Protein AF-A0A5K1G2B1-F1 (afdb_monomer_lite)

Structure (mmCIF, N/CA/C/O backbone):
data_AF-A0A5K1G2B1-F1
#
_entry.id   AF-A0A5K1G2B1-F1
#
loop_
_atom_site.group_PDB
_atom_site.id
_atom_site.type_symbol
_atom_site.label_atom_id
_atom_site.label_alt_id
_atom_site.label_comp_id
_atom_site.label_asym_id
_atom_site.label_entity_id
_atom_site.label_seq_id
_atom_site.pdbx_PDB_ins_code
_atom_site.Cartn_x
_atom_site.Cartn_y
_atom_site.Cartn_z
_atom_site.occupancy
_atom_site.B_iso_or_equiv
_ato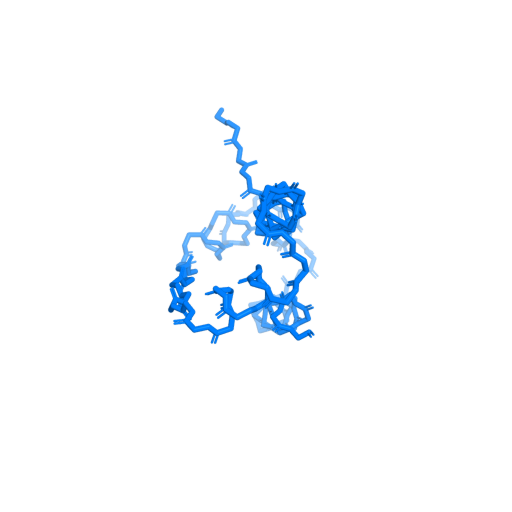m_site.auth_seq_id
_atom_site.auth_comp_id
_atom_site.auth_asym_id
_atom_site.auth_atom_id
_atom_site.pdbx_PDB_model_num
ATOM 1 N N . VAL A 1 1 ? -7.615 10.718 -17.160 1.00 56.31 1 VAL A N 1
ATOM 2 C CA . VAL A 1 1 ? -8.031 9.748 -16.121 1.00 56.31 1 VAL A CA 1
ATOM 3 C C . VAL A 1 1 ? -7.089 9.930 -14.951 1.00 56.31 1 VAL A C 1
ATOM 5 O O . VAL A 1 1 ? -5.891 9.998 -15.186 1.00 56.31 1 VAL A O 1
ATOM 8 N N . GLN A 1 2 ? -7.606 10.125 -13.741 1.00 70.81 2 GLN A N 1
ATOM 9 C CA . GLN A 1 2 ? -6.775 10.284 -12.549 1.00 70.81 2 GLN A CA 1
ATOM 10 C C . GLN A 1 2 ? -6.365 8.885 -12.068 1.00 70.81 2 GLN A C 1
ATOM 12 O O . GLN A 1 2 ? -7.233 8.042 -11.858 1.00 70.81 2 GLN A O 1
ATOM 17 N N . CYS A 1 3 ? -5.063 8.624 -11.978 1.00 77.75 3 CYS A N 1
ATOM 18 C CA . CYS A 1 3 ? -4.516 7.384 -11.430 1.00 77.75 3 CYS A CA 1
ATOM 19 C C . CYS A 1 3 ? -4.154 7.624 -9.961 1.00 77.75 3 CYS A C 1
ATOM 21 O O . CYS A 1 3 ? -3.561 8.658 -9.653 1.00 77.75 3 CYS A O 1
ATOM 23 N N . LEU A 1 4 ? -4.528 6.700 -9.075 1.00 87.19 4 LEU A N 1
ATOM 24 C CA . LEU A 1 4 ? -4.078 6.695 -7.685 1.00 87.19 4 LEU A CA 1
ATOM 25 C C . LEU A 1 4 ? -2.944 5.687 -7.556 1.00 87.19 4 LEU A C 1
ATOM 27 O O . LEU A 1 4 ? -3.173 4.483 -7.699 1.00 87.19 4 LEU A O 1
ATOM 31 N N . SER A 1 5 ? -1.735 6.172 -7.280 1.00 88.50 5 SER A N 1
ATOM 32 C CA . SER A 1 5 ? -0.605 5.287 -7.006 1.00 88.50 5 SER A CA 1
ATOM 33 C C . SER A 1 5 ? -0.878 4.447 -5.759 1.00 88.50 5 SER A C 1
ATOM 35 O O . SER A 1 5 ? -1.682 4.822 -4.901 1.00 88.50 5 SER A O 1
ATOM 37 N N . PHE A 1 6 ? -0.196 3.311 -5.624 1.00 91.00 6 PHE A N 1
ATOM 38 C CA . PHE A 1 6 ? -0.379 2.470 -4.442 1.00 91.00 6 PHE A CA 1
ATOM 39 C C . PHE A 1 6 ? 0.030 3.193 -3.143 1.00 91.00 6 PHE A C 1
ATOM 41 O O . PHE A 1 6 ? -0.663 3.077 -2.139 1.00 91.00 6 PHE A O 1
ATOM 48 N N . HIS A 1 7 ? 1.052 4.059 -3.193 1.00 91.62 7 HIS A N 1
ATOM 49 C CA . HIS A 1 7 ? 1.399 4.957 -2.081 1.00 91.62 7 HIS A CA 1
ATOM 50 C C . HIS A 1 7 ? 0.217 5.846 -1.660 1.00 91.62 7 HIS A C 1
ATOM 52 O O . HIS A 1 7 ? -0.133 5.893 -0.488 1.00 91.62 7 HIS A O 1
ATOM 58 N N . GLN A 1 8 ? -0.469 6.478 -2.617 1.00 93.94 8 GLN A N 1
ATOM 59 C CA . GLN A 1 8 ? -1.638 7.309 -2.306 1.00 93.94 8 GLN A CA 1
ATOM 60 C C . GLN A 1 8 ? -2.785 6.492 -1.699 1.00 93.94 8 GLN A C 1
ATOM 62 O O . GLN A 1 8 ? -3.514 6.988 -0.843 1.00 93.94 8 GLN A O 1
ATOM 67 N N . GLN A 1 9 ? -2.958 5.239 -2.130 1.00 94.38 9 GLN A N 1
ATOM 68 C CA . GLN A 1 9 ? -3.960 4.345 -1.548 1.00 94.38 9 GLN A CA 1
ATOM 69 C C . GLN A 1 9 ? -3.640 4.016 -0.079 1.00 94.38 9 GLN A C 1
ATOM 71 O O . GLN A 1 9 ? -4.559 3.995 0.741 1.00 94.38 9 GLN A O 1
ATOM 76 N N . ILE A 1 10 ? -2.361 3.832 0.266 1.00 95.06 10 ILE A N 1
ATOM 77 C CA . ILE A 1 10 ? -1.897 3.633 1.650 1.00 95.06 10 ILE A CA 1
ATOM 78 C C . ILE A 1 10 ? -2.138 4.894 2.488 1.00 95.06 10 ILE A C 1
ATOM 80 O O . ILE A 1 10 ? -2.764 4.802 3.546 1.00 95.06 10 ILE A O 1
ATOM 84 N N . ASP A 1 11 ? -1.757 6.073 1.989 1.00 96.19 11 ASP A N 1
ATOM 85 C CA . ASP A 1 11 ? -1.978 7.352 2.682 1.00 96.19 11 ASP A CA 1
ATOM 86 C C . ASP A 1 11 ? -3.472 7.582 2.980 1.00 96.19 11 ASP A C 1
ATOM 88 O O . ASP A 1 11 ? -3.875 8.009 4.067 1.00 96.19 11 ASP A O 1
ATOM 92 N N . TYR A 1 12 ? -4.339 7.265 2.014 1.00 96.62 12 TYR A N 1
ATOM 93 C CA . TYR A 1 12 ? -5.788 7.385 2.182 1.00 96.62 12 TYR A CA 1
ATOM 94 C C . TYR A 1 12 ? -6.354 6.356 3.160 1.00 96.62 12 TYR A C 1
ATOM 96 O O . TYR A 1 12 ? -7.298 6.661 3.904 1.00 96.62 12 TYR A O 1
ATOM 104 N N . PHE A 1 13 ? -5.782 5.153 3.198 1.00 95.75 13 PHE A N 1
ATOM 105 C CA . PHE A 1 13 ? -6.130 4.167 4.209 1.00 95.75 13 PHE A CA 1
ATOM 106 C C . PHE A 1 13 ? -5.735 4.646 5.613 1.00 95.75 13 PHE A C 1
ATOM 108 O O . PHE A 1 13 ? -6.556 4.563 6.531 1.00 95.75 13 PHE A O 1
ATOM 115 N N . GLU A 1 14 ? -4.547 5.229 5.786 1.00 96.19 14 GLU A N 1
ATOM 116 C CA . GLU A 1 14 ? -4.113 5.800 7.065 1.00 96.19 14 GLU A CA 1
ATOM 117 C C . GLU A 1 14 ? -5.043 6.934 7.523 1.00 96.19 14 GLU A C 1
ATOM 119 O O . GLU A 1 14 ? -5.521 6.937 8.664 1.00 96.19 14 GLU A O 1
ATOM 124 N N . ALA A 1 15 ? -5.390 7.857 6.623 1.00 98.25 15 ALA A N 1
ATOM 125 C CA . ALA A 1 15 ? -6.349 8.922 6.913 1.00 98.25 15 ALA A CA 1
ATOM 126 C C . ALA A 1 15 ? -7.714 8.359 7.356 1.00 98.25 15 ALA A C 1
ATOM 128 O O . ALA A 1 15 ? -8.325 8.847 8.313 1.00 98.25 15 ALA A O 1
ATOM 129 N N . THR A 1 16 ? -8.170 7.283 6.710 1.00 97.38 16 THR A N 1
ATOM 130 C CA . THR A 1 16 ? -9.410 6.582 7.067 1.00 97.38 16 THR A CA 1
ATOM 131 C C . THR A 1 16 ? -9.308 5.923 8.444 1.00 97.38 16 THR A C 1
ATOM 133 O O . THR A 1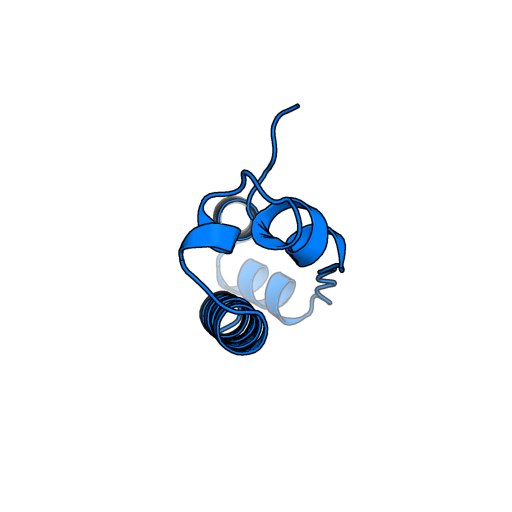 16 ? -10.214 6.078 9.267 1.00 97.38 16 THR A O 1
ATOM 136 N N . LYS A 1 17 ? -8.194 5.245 8.747 1.00 97.50 17 LYS A N 1
ATOM 137 C CA . LYS A 1 17 ? -7.920 4.661 10.070 1.00 97.50 17 LYS A CA 1
ATOM 138 C C . LYS A 1 17 ? -7.944 5.733 11.164 1.00 97.50 17 LYS A C 1
ATOM 140 O O . LYS A 1 17 ? -8.566 5.521 12.205 1.00 97.50 17 LYS A O 1
ATOM 145 N N . ASN A 1 18 ? -7.353 6.900 10.915 1.00 98.31 18 ASN A N 1
ATOM 146 C CA . ASN A 1 18 ? -7.368 8.030 11.847 1.00 98.31 18 ASN A CA 1
ATOM 147 C C . ASN A 1 18 ? -8.782 8.589 12.068 1.00 98.31 18 ASN A C 1
ATOM 149 O O . ASN A 1 18 ? -9.177 8.853 13.206 1.00 98.31 18 ASN A O 1
ATOM 153 N N . ALA A 1 19 ? -9.588 8.693 11.010 1.00 98.50 19 ALA A N 1
ATOM 154 C CA . ALA A 1 19 ? -10.992 9.081 11.132 1.00 98.50 19 ALA A CA 1
ATOM 155 C C . ALA A 1 19 ? -11.810 8.061 11.948 1.00 98.50 19 ALA A C 1
ATOM 157 O O . ALA A 1 19 ? -12.647 8.452 12.762 1.00 98.50 19 ALA A O 1
ATOM 158 N N . ILE A 1 20 ? -11.557 6.758 11.776 1.00 98.31 20 ILE A N 1
ATOM 159 C CA . ILE A 1 20 ? -12.176 5.694 12.583 1.00 98.31 20 ILE A CA 1
ATOM 160 C C . ILE A 1 20 ? -11.747 5.820 14.050 1.00 98.31 20 ILE A C 1
ATOM 162 O O . ILE A 1 20 ? -12.610 5.825 14.929 1.00 98.31 20 ILE A O 1
ATOM 166 N N . LYS A 1 21 ? -10.447 6.000 14.322 1.00 98.44 21 LYS A N 1
ATOM 167 C CA . LYS A 1 21 ? -9.906 6.233 15.672 1.00 98.44 21 LYS A CA 1
ATOM 168 C C . LYS A 1 21 ? -10.603 7.403 16.369 1.00 98.44 21 LYS A C 1
ATOM 170 O O . LYS A 1 21 ? -10.984 7.268 17.529 1.00 98.44 21 LYS A O 1
ATOM 175 N N . GLY A 1 22 ? -10.861 8.502 15.659 1.00 98.44 22 GLY A N 1
ATOM 176 C CA . GLY A 1 22 ? -11.615 9.643 16.193 1.00 98.44 22 GLY A CA 1
ATOM 177 C C . GLY A 1 22 ? -13.074 9.334 16.561 1.00 98.44 22 GLY A C 1
ATOM 178 O O . GLY A 1 22 ? -13.641 10.016 17.409 1.00 98.44 22 GLY A O 1
ATOM 179 N N . LYS A 1 23 ? -13.686 8.305 15.958 1.00 98.38 23 LYS A N 1
ATOM 180 C CA . LYS A 1 23 ? -15.087 7.922 16.207 1.00 98.38 23 LYS A CA 1
ATOM 181 C C . LYS A 1 23 ? -15.256 6.870 17.297 1.00 98.38 23 LYS A C 1
ATOM 183 O O . LYS A 1 23 ? -16.214 6.957 18.058 1.00 98.38 23 LYS A O 1
ATOM 188 N N . ILE A 1 24 ? -14.384 5.862 17.338 1.00 98.38 24 ILE A N 1
ATOM 189 C CA . ILE A 1 24 ? -14.546 4.698 18.231 1.00 98.38 24 ILE A CA 1
ATOM 190 C C . ILE A 1 24 ? -13.445 4.573 19.290 1.00 98.38 24 ILE A C 1
ATOM 192 O O . ILE A 1 24 ? -13.500 3.673 20.124 1.00 98.38 24 ILE A O 1
ATOM 196 N N . GLY A 1 25 ? -12.470 5.484 19.289 1.00 98.38 25 GLY A N 1
ATOM 197 C CA . GLY A 1 25 ? -11.308 5.436 20.169 1.00 98.38 25 GLY A CA 1
ATOM 198 C C . GLY A 1 25 ? -10.197 4.523 19.643 1.00 98.38 25 GLY A C 1
ATOM 199 O O . GLY A 1 25 ? -10.396 3.692 18.758 1.00 98.38 25 GLY A O 1
ATOM 200 N N . GLU A 1 26 ? -9.001 4.689 20.206 1.00 97.94 26 GLU A N 1
ATOM 201 C CA . GLU A 1 26 ? -7.767 4.036 19.752 1.00 97.94 26 GLU A CA 1
ATOM 202 C C . GLU A 1 26 ? -7.820 2.510 19.821 1.00 97.94 26 GLU A C 1
ATOM 204 O O . GLU A 1 26 ? -7.739 1.856 18.785 1.00 97.94 26 GLU A O 1
ATOM 209 N N . GLN A 1 27 ? -8.050 1.945 21.010 1.00 98.31 27 GLN A N 1
ATOM 210 C CA . GLN A 1 27 ? -8.078 0.491 21.201 1.00 98.31 27 GLN A CA 1
ATOM 211 C C . GLN A 1 27 ? -9.113 -0.209 20.310 1.00 98.31 27 GLN A C 1
ATOM 213 O O . GLN A 1 27 ? -8.854 -1.290 19.781 1.00 98.31 27 GLN A O 1
ATOM 218 N N . ALA A 1 28 ? -10.297 0.387 20.137 1.00 98.31 28 ALA A N 1
ATOM 219 C CA . ALA A 1 28 ? -11.341 -0.204 19.306 1.00 98.31 28 ALA A CA 1
ATOM 220 C C . ALA A 1 28 ? -10.988 -0.130 17.813 1.00 98.31 28 ALA A C 1
ATOM 222 O O . ALA A 1 28 ? -11.235 -1.092 17.086 1.00 98.31 28 ALA A O 1
ATOM 223 N N . ALA A 1 29 ? -10.382 0.973 17.361 1.00 98.31 29 ALA A N 1
ATOM 224 C CA . ALA A 1 29 ? -9.916 1.123 15.985 1.00 98.31 29 ALA A CA 1
ATOM 225 C C . ALA A 1 29 ? -8.770 0.160 15.657 1.00 98.31 29 ALA A C 1
ATOM 227 O O . ALA A 1 29 ? -8.811 -0.491 14.615 1.00 98.31 29 ALA A O 1
ATOM 228 N N . GLU A 1 30 ? -7.796 0.001 16.554 1.00 97.81 30 GLU A N 1
ATOM 229 C CA . GLU A 1 30 ? -6.727 -0.990 16.396 1.00 97.81 30 GLU A CA 1
ATOM 230 C C . GLU A 1 30 ? -7.283 -2.409 16.332 1.00 97.81 30 GLU A C 1
ATOM 232 O O . GLU A 1 30 ? -6.945 -3.162 15.422 1.00 97.81 30 GLU A O 1
ATOM 237 N N . LYS A 1 31 ? -8.203 -2.766 17.237 1.00 98.19 31 LYS A N 1
ATOM 238 C CA . LYS A 1 31 ? -8.860 -4.077 17.205 1.00 98.19 31 LYS A CA 1
ATOM 239 C C . LYS A 1 31 ? -9.629 -4.299 15.900 1.00 98.19 31 LYS A C 1
ATOM 241 O O . LYS A 1 31 ? -9.610 -5.412 15.385 1.00 98.19 31 LYS A O 1
ATOM 246 N N . LEU A 1 32 ? -10.316 -3.287 15.372 1.00 97.88 32 LEU A N 1
ATOM 247 C CA . LEU A 1 32 ? -11.041 -3.399 14.105 1.00 97.88 32 LEU A CA 1
ATOM 248 C C . LEU A 1 32 ? -10.082 -3.670 12.940 1.00 97.88 32 LEU A C 1
ATOM 250 O O . LEU A 1 32 ? -10.299 -4.609 12.182 1.00 97.88 32 LEU A O 1
ATOM 254 N N . VAL A 1 33 ? -9.023 -2.866 12.827 1.00 96.38 33 VAL A N 1
ATOM 255 C CA . VAL A 1 33 ? -8.031 -2.965 11.747 1.00 96.38 33 VAL A CA 1
ATOM 256 C C . VAL A 1 33 ? -7.266 -4.286 11.820 1.00 96.38 33 VAL A C 1
ATOM 258 O O . VAL A 1 33 ? -7.148 -4.968 10.809 1.00 96.38 33 VAL A O 1
ATOM 261 N N . ASN A 1 34 ? -6.822 -4.700 13.009 1.00 96.19 34 ASN A N 1
ATOM 262 C CA . ASN A 1 34 ? -6.036 -5.926 13.188 1.00 96.19 34 ASN A CA 1
ATOM 263 C C . ASN A 1 34 ? -6.839 -7.214 12.945 1.00 96.19 34 ASN A C 1
ATOM 265 O O . ASN A 1 34 ? -6.247 -8.259 12.701 1.00 96.19 34 ASN A O 1
ATOM 269 N N . ASN A 1 35 ? -8.173 -7.161 13.027 1.00 97.31 35 ASN A N 1
ATOM 270 C CA . ASN A 1 35 ? -9.046 -8.300 12.724 1.00 97.31 35 ASN A CA 1
ATOM 271 C C . ASN A 1 35 ? -9.601 -8.264 11.289 1.00 97.31 35 ASN A C 1
ATOM 273 O O . ASN A 1 35 ? -10.382 -9.142 10.918 1.00 97.31 35 ASN A O 1
ATOM 277 N N . ALA A 1 36 ? -9.260 -7.244 10.499 1.00 96.06 36 ALA A N 1
ATOM 278 C CA . ALA A 1 36 ? -9.711 -7.132 9.122 1.00 96.06 36 ALA A CA 1
ATOM 279 C C . ALA A 1 36 ? -8.885 -8.030 8.191 1.00 96.06 36 ALA A C 1
ATOM 281 O O . ALA A 1 36 ? -7.723 -8.337 8.450 1.00 96.06 36 ALA A O 1
ATOM 282 N N . ILE A 1 37 ? -9.492 -8.420 7.070 1.00 95.88 37 ILE A N 1
ATOM 283 C CA . ILE A 1 37 ? -8.791 -9.062 5.958 1.00 95.88 37 ILE A CA 1
ATOM 284 C C . ILE A 1 37 ? -8.543 -7.992 4.901 1.00 95.88 37 ILE A C 1
ATOM 286 O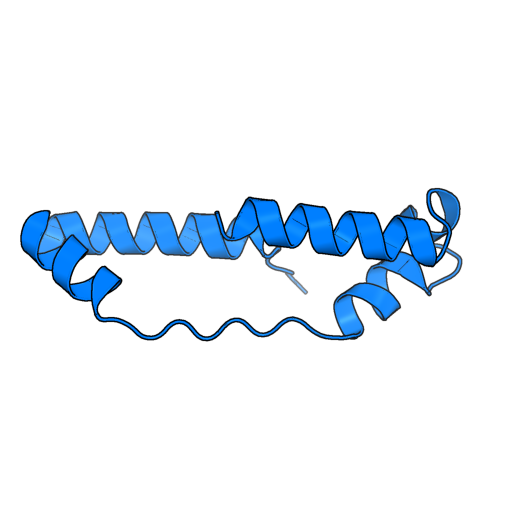 O . ILE A 1 37 ? -9.487 -7.358 4.427 1.00 95.88 37 ILE A O 1
ATOM 290 N N . PHE A 1 38 ? -7.281 -7.817 4.523 1.00 92.38 38 PHE A N 1
ATOM 291 C CA . PHE A 1 38 ? -6.881 -6.905 3.459 1.00 92.38 38 PHE A CA 1
ATOM 292 C C . PHE A 1 38 ? -6.692 -7.679 2.159 1.00 92.38 38 PHE A C 1
ATOM 294 O O . PHE A 1 38 ? -6.015 -8.705 2.127 1.00 92.38 38 PHE A O 1
ATOM 301 N N . TYR A 1 39 ? -7.300 -7.179 1.087 1.00 92.38 39 TYR A N 1
ATOM 302 C CA . TYR A 1 39 ? -7.096 -7.684 -0.264 1.00 92.38 39 TYR A CA 1
ATOM 303 C C . TYR A 1 39 ? -6.357 -6.625 -1.074 1.00 92.38 39 TYR A C 1
ATOM 305 O O . TYR A 1 39 ? -6.866 -5.519 -1.257 1.00 92.38 39 TYR A O 1
ATOM 313 N N . ILE A 1 40 ? -5.164 -6.973 -1.548 1.00 89.62 40 ILE A N 1
ATOM 314 C CA . ILE A 1 40 ? -4.329 -6.114 -2.385 1.00 89.62 40 ILE A CA 1
ATOM 315 C C . ILE A 1 40 ? -4.205 -6.794 -3.746 1.00 89.62 40 ILE A C 1
ATOM 317 O O . ILE A 1 40 ? -3.784 -7.946 -3.835 1.00 89.62 40 ILE A O 1
ATOM 321 N N . GLY A 1 41 ? -4.607 -6.087 -4.800 1.00 87.94 41 GLY A N 1
ATOM 322 C CA . GLY A 1 41 ? -4.487 -6.548 -6.179 1.00 87.94 41 GLY A CA 1
ATOM 323 C C . GLY A 1 41 ? -3.428 -5.740 -6.915 1.00 87.94 41 GLY A C 1
ATOM 324 O O . GLY A 1 41 ? -3.610 -4.542 -7.108 1.00 87.94 41 GLY A O 1
ATOM 325 N N . VAL A 1 42 ? -2.358 -6.403 -7.347 1.00 85.50 42 VAL A N 1
ATOM 326 C CA . VAL A 1 42 ? -1.317 -5.840 -8.223 1.00 85.50 42 VAL A CA 1
ATOM 327 C C . VAL A 1 42 ? -1.298 -6.662 -9.508 1.00 85.50 42 VAL A C 1
ATOM 329 O O . VAL A 1 42 ? -1.477 -7.881 -9.456 1.00 85.50 42 VAL A O 1
ATOM 332 N N . GLY A 1 43 ? -1.152 -6.016 -10.666 1.00 82.38 43 GLY A N 1
ATOM 333 C CA . GLY A 1 43 ? -1.365 -6.677 -11.952 1.00 82.38 43 GLY A CA 1
ATOM 334 C C . GLY A 1 43 ? -0.275 -6.409 -12.979 1.00 82.38 43 GLY A C 1
ATOM 335 O O . GLY A 1 43 ? 0.501 -5.467 -12.888 1.00 82.38 43 GLY A O 1
ATOM 336 N N . SER A 1 44 ? -0.275 -7.208 -14.046 1.00 79.44 44 SER A N 1
ATOM 337 C CA . SER A 1 44 ? 0.652 -7.052 -15.177 1.00 79.44 44 SER A CA 1
ATOM 338 C C . SER A 1 44 ? 0.553 -5.691 -15.875 1.00 79.44 44 SER A C 1
ATOM 340 O O . SER A 1 44 ? 1.473 -5.295 -16.585 1.00 79.44 44 SER A O 1
ATOM 342 N N . ASN A 1 45 ? -0.542 -4.955 -15.670 1.00 79.56 45 ASN A N 1
ATOM 343 C CA . ASN A 1 45 ? -0.715 -3.602 -16.191 1.00 79.56 45 ASN A CA 1
ATOM 344 C C . ASN A 1 45 ? 0.318 -2.617 -15.628 1.00 79.56 45 ASN A C 1
ATOM 346 O O . ASN A 1 45 ? 0.689 -1.688 -16.342 1.00 79.56 45 ASN A O 1
ATOM 350 N N . ASP A 1 46 ? 0.810 -2.835 -14.406 1.00 75.06 46 ASP A N 1
ATOM 351 C CA . ASP A 1 46 ? 1.864 -2.018 -13.798 1.00 75.06 46 ASP A CA 1
ATOM 352 C C . ASP A 1 46 ? 3.205 -2.181 -14.532 1.00 75.06 46 ASP A C 1
ATOM 354 O O . ASP A 1 46 ? 3.976 -1.232 -14.637 1.00 75.06 46 ASP A O 1
ATOM 358 N N . PHE A 1 47 ? 3.442 -3.354 -15.128 1.00 76.75 47 PHE A N 1
ATOM 359 C CA . PHE A 1 47 ? 4.625 -3.641 -15.940 1.00 76.75 47 PHE A CA 1
ATOM 360 C C . PHE A 1 47 ? 4.444 -3.203 -17.400 1.00 76.75 47 PHE A C 1
ATOM 362 O O . PHE A 1 47 ? 5.299 -2.544 -17.990 1.00 76.75 47 PHE A O 1
ATOM 369 N N . VAL A 1 48 ? 3.293 -3.522 -17.998 1.00 78.12 48 VAL A N 1
ATOM 370 C CA . VAL A 1 48 ? 3.025 -3.229 -19.414 1.00 78.12 48 VAL A CA 1
ATOM 371 C C . VAL A 1 48 ? 2.945 -1.727 -19.678 1.00 78.12 48 VAL A C 1
ATOM 373 O O . VAL A 1 48 ? 3.520 -1.251 -20.655 1.00 78.12 48 VAL A O 1
ATOM 376 N N . ASN A 1 49 ? 2.246 -0.980 -18.821 1.00 77.56 49 ASN A N 1
ATOM 377 C CA . ASN A 1 49 ? 1.974 0.432 -19.081 1.00 77.56 49 ASN A CA 1
ATOM 378 C C . ASN A 1 49 ? 3.122 1.355 -18.676 1.00 77.56 49 ASN A C 1
ATOM 380 O O . ASN A 1 49 ? 3.228 2.430 -19.255 1.00 77.56 49 ASN A O 1
ATOM 384 N N . ASN A 1 50 ? 3.964 0.955 -17.721 1.00 73.00 50 ASN A N 1
ATOM 385 C CA . ASN A 1 50 ? 5.040 1.814 -17.222 1.00 73.00 50 ASN A CA 1
ATOM 386 C C . ASN A 1 50 ? 6.419 1.434 -17.778 1.00 73.00 50 ASN A C 1
ATOM 388 O O . ASN A 1 50 ? 7.271 2.304 -17.882 1.00 73.00 50 ASN A O 1
ATOM 392 N N . PHE A 1 51 ? 6.632 0.183 -18.206 1.00 81.50 51 PHE A N 1
ATOM 393 C CA . PHE A 1 51 ? 7.956 -0.295 -18.623 1.00 81.50 51 PHE A CA 1
ATOM 394 C C . PHE A 1 51 ? 8.017 -0.867 -20.044 1.00 81.50 51 PHE A C 1
ATOM 396 O O . PHE A 1 51 ? 8.953 -0.577 -20.779 1.00 81.50 51 PHE A O 1
ATOM 403 N N . LEU A 1 52 ? 7.028 -1.645 -20.497 1.00 79.88 52 LEU A N 1
ATOM 404 C CA . LEU A 1 52 ? 7.112 -2.277 -21.829 1.00 79.88 52 LEU A CA 1
ATOM 405 C C . LEU A 1 52 ? 6.822 -1.333 -23.007 1.00 79.88 52 LEU A C 1
ATOM 407 O O . LEU A 1 52 ? 7.027 -1.716 -24.161 1.00 79.88 52 LEU A O 1
ATOM 411 N N . GLN A 1 53 ? 6.334 -0.115 -22.760 1.00 80.12 53 GLN A N 1
ATOM 412 C CA . GL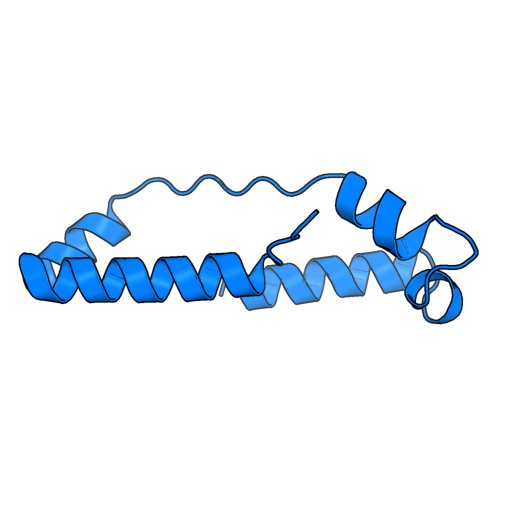N A 1 53 ? 6.110 0.850 -23.834 1.00 80.12 53 GLN A CA 1
ATOM 413 C C . GLN A 1 53 ? 7.407 1.611 -24.164 1.00 80.12 53 GLN A C 1
ATOM 415 O O . GLN A 1 53 ? 8.006 2.208 -23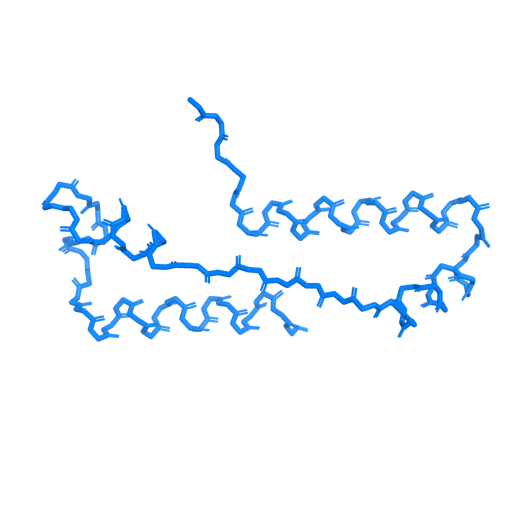.272 1.00 80.12 53 GLN A O 1
ATOM 420 N N . PRO A 1 54 ? 7.827 1.668 -25.444 1.00 69.19 54 PRO A N 1
ATOM 421 C CA . PRO A 1 54 ? 9.172 2.113 -25.840 1.00 69.19 54 PRO A CA 1
ATOM 422 C C . PRO A 1 54 ? 9.482 3.591 -25.554 1.00 69.19 54 PRO A C 1
ATOM 424 O O . PRO A 1 54 ? 10.627 4.019 -25.673 1.00 69.19 54 PRO A O 1
ATOM 427 N N . PHE A 1 55 ? 8.470 4.387 -25.214 1.00 78.94 55 PHE A N 1
ATOM 428 C CA . PHE A 1 55 ? 8.592 5.810 -24.894 1.00 78.94 55 PHE A CA 1
ATOM 429 C C . PHE A 1 55 ? 8.431 6.107 -23.398 1.00 78.94 55 PHE A C 1
ATOM 431 O O . PHE A 1 55 ? 8.403 7.278 -23.020 1.00 78.94 55 PHE A O 1
ATOM 438 N N . MET A 1 56 ? 8.303 5.084 -22.549 1.00 79.12 56 MET A N 1
ATOM 439 C CA . MET A 1 56 ? 8.216 5.296 -21.108 1.00 79.12 56 MET A CA 1
ATOM 440 C C . MET A 1 56 ? 9.604 5.54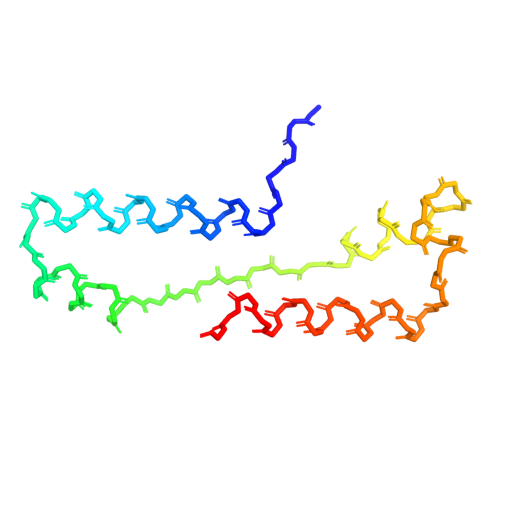9 -20.508 1.00 79.12 56 MET A C 1
ATOM 442 O O . MET A 1 56 ? 10.562 4.885 -20.909 1.00 79.12 56 MET A O 1
ATOM 446 N N . PRO A 1 57 ? 9.732 6.475 -19.540 1.00 78.88 57 PRO A N 1
ATOM 447 C CA . PRO A 1 57 ? 11.006 6.759 -18.880 1.00 78.88 57 PRO A CA 1
ATOM 448 C C . PRO A 1 57 ? 11.659 5.514 -18.268 1.00 78.88 57 PRO A C 1
ATOM 450 O O . PRO A 1 57 ? 12.858 5.308 -18.440 1.00 78.88 57 PRO A O 1
ATOM 453 N N . ASP A 1 58 ? 10.866 4.640 -17.640 1.00 79.44 58 ASP A N 1
ATOM 454 C CA . ASP A 1 58 ? 11.387 3.433 -16.987 1.00 79.44 58 ASP A CA 1
ATOM 455 C C . ASP A 1 58 ? 11.967 2.437 -18.001 1.00 79.44 58 ASP A C 1
ATOM 457 O O . ASP A 1 58 ? 12.960 1.775 -17.710 1.00 79.44 58 ASP A O 1
ATOM 461 N N . ALA A 1 59 ? 11.426 2.399 -19.225 1.00 77.25 59 ALA A N 1
ATOM 462 C CA . ALA A 1 59 ? 11.947 1.589 -20.331 1.00 77.25 59 ALA A CA 1
ATOM 463 C C . ALA A 1 59 ? 13.337 2.046 -20.813 1.00 77.25 59 ALA A C 1
ATOM 465 O O . ALA A 1 59 ? 14.043 1.299 -21.488 1.00 77.25 59 ALA A O 1
ATOM 466 N N . GLN A 1 60 ? 13.714 3.296 -20.517 1.00 80.81 60 GLN A N 1
ATOM 467 C CA . GLN A 1 60 ? 15.032 3.858 -20.826 1.00 80.81 60 GLN A CA 1
ATOM 468 C C . GLN A 1 60 ? 16.009 3.746 -19.651 1.00 80.81 60 GLN A C 1
ATOM 470 O O . GLN A 1 60 ? 17.216 3.883 -19.850 1.00 80.81 60 GLN A O 1
ATOM 475 N N . GLN A 1 61 ? 15.494 3.535 -18.439 1.00 82.50 61 GLN A N 1
ATOM 476 C CA . GLN A 1 61 ? 16.271 3.525 -17.203 1.00 82.50 61 GLN A CA 1
ATOM 477 C C . GLN A 1 61 ? 16.612 2.111 -16.723 1.00 82.50 61 GLN A C 1
ATOM 479 O O . GLN A 1 61 ? 17.679 1.915 -16.141 1.00 82.50 61 GLN A O 1
ATOM 484 N N . TYR A 1 62 ? 15.734 1.141 -16.966 1.00 84.50 62 TYR A N 1
ATOM 485 C CA . TYR A 1 62 ? 15.867 -0.223 -16.469 1.00 84.50 62 TYR A CA 1
ATOM 486 C C . TYR A 1 62 ? 15.879 -1.234 -17.619 1.00 84.50 62 TYR A C 1
ATOM 488 O O . TYR A 1 62 ? 15.318 -1.000 -18.690 1.00 84.50 62 TYR A O 1
ATOM 496 N N . ASP A 1 63 ? 16.501 -2.386 -17.386 1.00 88.50 63 ASP A N 1
ATOM 497 C CA . ASP A 1 63 ? 16.178 -3.606 -18.126 1.00 88.50 63 ASP A CA 1
ATOM 498 C C . ASP A 1 63 ? 15.059 -4.375 -17.401 1.00 88.50 63 ASP A C 1
ATOM 500 O O . ASP A 1 63 ? 14.547 -3.945 -16.367 1.00 88.50 63 ASP A O 1
ATOM 504 N N . SER A 1 64 ? 14.616 -5.496 -17.975 1.00 84.94 64 SER A N 1
ATOM 505 C CA . SER A 1 64 ? 13.460 -6.223 -17.434 1.00 84.94 64 SER A CA 1
ATOM 506 C C . SER A 1 64 ? 13.699 -6.738 -16.016 1.00 84.94 64 SER A C 1
ATOM 508 O O . SER A 1 64 ? 12.806 -6.613 -15.183 1.00 84.94 64 SER A O 1
ATOM 510 N N . ASP A 1 65 ? 14.886 -7.273 -15.732 1.00 89.69 65 ASP A N 1
ATOM 511 C CA . ASP A 1 65 ? 15.190 -7.866 -14.428 1.00 89.69 65 ASP A CA 1
ATOM 512 C C . ASP A 1 65 ? 15.305 -6.772 -13.358 1.00 89.69 65 ASP A C 1
ATOM 514 O O . ASP A 1 65 ? 14.668 -6.852 -12.307 1.00 89.69 65 ASP A O 1
ATOM 518 N N . THR A 1 66 ? 16.020 -5.685 -13.663 1.00 90.75 66 THR A N 1
ATOM 519 C CA . THR A 1 66 ? 16.180 -4.553 -12.736 1.00 90.75 66 THR A CA 1
ATOM 520 C C . THR A 1 66 ? 14.869 -3.813 -12.467 1.00 90.75 66 THR A C 1
ATOM 522 O O . THR A 1 66 ? 14.656 -3.337 -11.350 1.00 90.75 66 THR A O 1
ATOM 525 N N . PHE A 1 67 ? 13.952 -3.750 -13.438 1.00 87.62 67 PHE A N 1
ATOM 526 C CA . PHE A 1 67 ? 12.622 -3.181 -13.213 1.00 87.62 67 PHE A CA 1
ATOM 527 C C . PHE A 1 67 ? 11.736 -4.086 -12.342 1.00 87.62 67 PHE A C 1
ATOM 529 O O . PHE A 1 67 ? 10.991 -3.585 -11.498 1.00 87.62 67 PHE A O 1
ATOM 536 N N . ILE A 1 68 ? 11.831 -5.414 -12.489 1.00 88.19 68 ILE A N 1
ATOM 537 C CA . ILE A 1 68 ? 11.142 -6.358 -11.594 1.00 88.19 68 ILE A CA 1
ATOM 538 C C . ILE A 1 68 ? 11.656 -6.192 -10.161 1.00 88.19 68 ILE A C 1
ATOM 540 O O . ILE A 1 68 ? 10.843 -6.061 -9.245 1.00 88.19 68 ILE A O 1
ATOM 544 N N . ASP A 1 69 ? 12.974 -6.132 -9.964 1.00 91.50 69 ASP A N 1
ATOM 545 C CA . ASP A 1 69 ? 13.576 -5.923 -8.641 1.00 91.50 69 ASP A CA 1
ATOM 546 C C . ASP A 1 69 ? 13.134 -4.589 -8.021 1.00 91.50 69 ASP A C 1
ATOM 548 O O . ASP A 1 69 ? 12.804 -4.517 -6.831 1.00 91.50 69 ASP A O 1
ATOM 552 N N . TYR A 1 70 ? 13.057 -3.530 -8.831 1.00 90.00 70 TYR A N 1
ATOM 553 C CA . TYR A 1 70 ? 12.531 -2.235 -8.405 1.00 90.00 70 TYR A CA 1
ATOM 554 C C . TYR A 1 70 ? 11.065 -2.321 -7.952 1.00 90.00 70 TYR A C 1
ATOM 556 O O . TYR A 1 70 ? 10.720 -1.813 -6.882 1.00 90.00 70 TYR A O 1
ATOM 564 N N . LEU A 1 71 ? 10.198 -2.995 -8.713 1.00 88.56 71 LEU A N 1
ATOM 565 C CA . LEU A 1 71 ? 8.792 -3.161 -8.336 1.00 88.56 71 LEU A CA 1
ATOM 566 C C . LEU A 1 71 ? 8.632 -3.992 -7.059 1.00 88.56 71 LEU A C 1
ATOM 568 O O . LEU A 1 71 ? 7.846 -3.620 -6.189 1.00 88.56 71 LEU A O 1
ATOM 572 N N . MET A 1 72 ? 9.377 -5.093 -6.929 1.00 89.62 72 MET A N 1
ATOM 573 C CA . MET A 1 72 ? 9.296 -5.969 -5.756 1.00 89.62 72 MET A CA 1
ATOM 574 C C . MET A 1 72 ? 9.810 -5.274 -4.495 1.00 89.62 72 MET A C 1
ATOM 576 O O . MET A 1 72 ? 9.145 -5.330 -3.466 1.00 89.62 72 MET A O 1
ATOM 580 N N . SER A 1 73 ? 10.943 -4.570 -4.575 1.00 92.94 73 SER A N 1
ATOM 581 C CA . SER A 1 73 ? 11.474 -3.805 -3.436 1.00 92.94 73 SER A CA 1
ATOM 582 C C . SER A 1 73 ? 10.569 -2.638 -3.040 1.00 92.94 73 SER A C 1
ATOM 584 O O . SER A 1 73 ? 10.384 -2.377 -1.852 1.00 92.94 73 SER A O 1
ATOM 586 N N . THR A 1 74 ? 9.957 -1.966 -4.020 1.00 91.50 74 THR A N 1
ATOM 587 C CA . THR A 1 74 ? 8.979 -0.903 -3.755 1.00 91.50 74 THR A CA 1
ATOM 588 C C . THR A 1 74 ? 7.744 -1.462 -3.052 1.00 91.50 74 THR A C 1
ATOM 590 O O . THR A 1 74 ? 7.303 -0.884 -2.062 1.00 91.50 74 THR A O 1
ATOM 593 N N . LEU A 1 75 ? 7.211 -2.595 -3.522 1.00 90.75 75 LEU A N 1
ATOM 594 C CA . LEU A 1 75 ? 6.043 -3.232 -2.920 1.00 90.75 75 LEU A CA 1
ATOM 595 C C . LEU A 1 75 ? 6.331 -3.743 -1.503 1.00 90.75 75 LEU A C 1
ATOM 597 O O . LEU A 1 75 ? 5.496 -3.557 -0.624 1.00 90.75 75 LEU A O 1
ATOM 601 N N . ASP A 1 76 ? 7.497 -4.347 -1.268 1.00 92.12 76 ASP A N 1
ATOM 602 C CA . ASP A 1 76 ? 7.906 -4.820 0.061 1.00 92.12 76 ASP A CA 1
ATOM 603 C C . ASP A 1 76 ? 7.918 -3.665 1.072 1.00 92.12 76 ASP A C 1
ATOM 605 O O . ASP A 1 76 ? 7.205 -3.710 2.072 1.00 92.12 76 ASP A O 1
ATOM 609 N N . GLY A 1 77 ? 8.593 -2.558 0.737 1.00 93.06 77 GLY A N 1
ATOM 610 C CA . GLY A 1 77 ? 8.639 -1.371 1.597 1.00 93.06 77 GLY A CA 1
ATOM 611 C C . GLY A 1 77 ? 7.288 -0.677 1.806 1.00 93.06 77 GLY A C 1
ATOM 612 O O . GLY A 1 77 ? 7.135 0.093 2.747 1.00 93.06 77 GLY A O 1
ATOM 613 N N . GLN A 1 78 ? 6.299 -0.932 0.949 1.00 91.06 78 GLN A N 1
ATOM 614 C CA . GLN A 1 78 ? 4.935 -0.420 1.108 1.00 91.06 78 GLN A CA 1
ATOM 615 C C . GLN A 1 78 ? 4.064 -1.291 2.026 1.00 91.06 78 GLN A C 1
ATOM 617 O O . GLN A 1 78 ? 3.006 -0.837 2.465 1.00 91.06 78 GLN A O 1
ATOM 622 N N . LEU A 1 79 ? 4.465 -2.537 2.288 1.00 88.12 79 LEU A N 1
ATOM 623 C CA . LEU A 1 79 ? 3.704 -3.499 3.090 1.00 88.12 79 LEU A CA 1
ATOM 624 C C . LEU A 1 79 ? 4.284 -3.728 4.495 1.00 88.12 79 LEU A C 1
ATOM 626 O O . LEU A 1 79 ? 3.612 -4.363 5.314 1.00 88.12 79 LEU A O 1
ATOM 630 N N . THR A 1 80 ? 5.488 -3.225 4.777 1.00 81.62 80 THR A N 1
ATOM 631 C CA . THR A 1 80 ? 6.202 -3.357 6.063 1.00 81.62 80 THR A CA 1
ATOM 632 C C . THR A 1 80 ? 6.318 -2.034 6.799 1.00 81.62 80 THR A C 1
ATOM 634 O O . THR A 1 80 ? 6.078 -2.025 8.028 1.00 81.62 80 THR A O 1
#

Radius of gyration: 16.91 Å; chains: 1; bounding box: 31×19×47 Å

Sequence (80 aa):
VQCLSFHQQIDYFEATKNAIKGKIGEQAAEKLVNNAIFYIGVGSNDFVNNFLQPFMPDAQQYDSDTFIDYLMSTLDGQLT

pLDDT: mean 88.91, std 8.77, range [56.31, 98.5]

Secondary structure (DSSP, 8-state):
-----HHHHHHHHHHHHHHHHHHH-HHHHHHHHHTPPP-----THHHHHHTSSTTSHHHHH--HHHHHHHHHHHHHHHH-

Foldseek 3Di:
DDDQDVVNVLVVVVVVLVVVCVVPNDVVSCVVVVPDDDDDDDDCCVCCVQAVDCPHPNVVVDDPVVVVVVVVVVVVVSVD

InterPro domains:
  IPR051238 GDSL esterase/lipase [PTHR45650] (2-80)

Organism: NCBI:txid210225